Protein AF-A0A5R2MZV5-F1 (afdb_monomer_lite)

pLDDT: mean 86.64, std 15.1, range [39.78, 97.81]

Structure (mmCIF, N/CA/C/O backbone):
data_AF-A0A5R2MZV5-F1
#
_entry.id   AF-A0A5R2MZV5-F1
#
loop_
_atom_site.group_PDB
_atom_site.id
_atom_site.type_symbol
_atom_site.label_atom_id
_atom_site.label_alt_id
_atom_site.label_comp_id
_atom_site.label_asym_id
_atom_site.label_entity_id
_atom_site.label_seq_id
_atom_site.pdbx_PDB_ins_code
_atom_site.Cartn_x
_atom_site.Cartn_y
_atom_site.Cartn_z
_atom_site.occupancy
_atom_site.B_iso_or_equiv
_atom_site.auth_seq_id
_atom_site.auth_comp_id
_atom_site.auth_asym_id
_atom_site.auth_atom_id
_atom_site.pdbx_PDB_model_num
ATOM 1 N N . ASP A 1 1 ? -4.455 -0.167 -6.681 1.00 88.88 1 ASP A N 1
ATOM 2 C CA . ASP A 1 1 ? -4.738 -1.397 -5.932 1.00 88.88 1 ASP A CA 1
ATOM 3 C C . ASP A 1 1 ? -6.140 -1.882 -6.285 1.00 88.88 1 ASP A C 1
ATOM 5 O O . ASP A 1 1 ? -7.108 -1.433 -5.693 1.00 88.88 1 ASP A O 1
ATOM 9 N N . LYS A 1 2 ? -6.279 -2.654 -7.369 1.00 91.62 2 LYS A N 1
ATOM 10 C CA . LYS A 1 2 ? -7.608 -2.981 -7.925 1.00 91.62 2 LYS A CA 1
ATOM 11 C C . LYS A 1 2 ? -8.333 -4.079 -7.138 1.00 91.62 2 LYS A C 1
ATOM 13 O O . LYS A 1 2 ? -9.550 -4.144 -7.197 1.00 91.62 2 LYS A O 1
ATOM 18 N N . ARG A 1 3 ? -7.583 -4.915 -6.417 1.00 92.88 3 ARG A N 1
ATOM 19 C CA . ARG A 1 3 ? -8.074 -6.055 -5.628 1.00 92.88 3 ARG A CA 1
ATOM 20 C C . ARG A 1 3 ? -7.881 -5.817 -4.140 1.00 92.88 3 ARG A C 1
ATOM 22 O O . ARG A 1 3 ? -7.527 -6.726 -3.396 1.00 92.88 3 ARG A O 1
ATOM 29 N N . PHE A 1 4 ? -8.058 -4.566 -3.721 1.00 96.44 4 PHE A N 1
ATOM 30 C CA . PHE A 1 4 ? -7.806 -4.163 -2.344 1.00 96.44 4 PHE A CA 1
ATOM 31 C C . PHE A 1 4 ? -8.547 -5.051 -1.342 1.00 96.44 4 PHE A C 1
ATOM 33 O O . PHE A 1 4 ? -7.998 -5.387 -0.301 1.00 96.44 4 PHE A O 1
ATOM 40 N N . TRP A 1 5 ? -9.769 -5.467 -1.669 1.00 96.69 5 TRP A N 1
ATOM 41 C CA . TRP A 1 5 ? -10.602 -6.297 -0.804 1.00 96.69 5 TRP A CA 1
ATOM 42 C C . TRP A 1 5 ? -10.197 -7.777 -0.776 1.00 96.69 5 TRP A C 1
ATOM 44 O O . TRP A 1 5 ? -10.555 -8.460 0.175 1.00 96.69 5 TRP A O 1
ATOM 54 N N . ASP A 1 6 ? -9.415 -8.250 -1.752 1.00 95.75 6 ASP A N 1
ATOM 55 C CA . ASP A 1 6 ? -9.145 -9.682 -1.951 1.00 95.75 6 ASP A CA 1
ATOM 56 C C . ASP A 1 6 ? -7.756 -10.122 -1.462 1.00 95.75 6 ASP A C 1
ATOM 58 O O . ASP A 1 6 ? -7.519 -11.307 -1.246 1.00 95.75 6 ASP A O 1
ATOM 62 N N . HIS A 1 7 ? -6.801 -9.196 -1.328 1.00 96.12 7 HIS A N 1
ATOM 63 C CA . HIS A 1 7 ? -5.438 -9.519 -0.888 1.00 96.12 7 HIS A CA 1
ATOM 64 C C . HIS A 1 7 ? -5.251 -9.291 0.621 1.00 96.12 7 HIS A C 1
ATOM 66 O O . HIS A 1 7 ? -5.982 -8.522 1.223 1.00 96.12 7 HIS A O 1
ATOM 72 N N . GLU A 1 8 ? -4.192 -9.816 1.236 1.00 95.31 8 GLU A N 1
ATOM 73 C CA . GLU A 1 8 ? -3.882 -9.600 2.665 1.00 95.31 8 GLU A CA 1
ATOM 74 C C . GLU A 1 8 ? -2.613 -8.746 2.825 1.00 95.31 8 GLU A C 1
ATOM 76 O O . GLU A 1 8 ? -1.533 -9.214 3.176 1.00 95.31 8 GLU A O 1
ATOM 81 N N . GLY A 1 9 ? -2.702 -7.464 2.474 1.00 94.75 9 GLY A N 1
ATOM 82 C CA . GLY A 1 9 ? -1.579 -6.523 2.538 1.00 94.75 9 GLY A CA 1
ATOM 83 C C . GLY A 1 9 ? -0.688 -6.458 1.307 1.00 94.75 9 GLY A C 1
ATOM 84 O O . GLY A 1 9 ? -0.274 -5.361 0.939 1.00 94.75 9 GLY A O 1
ATOM 85 N N . VAL A 1 10 ? -0.425 -7.574 0.630 1.00 95.81 10 VAL A N 1
ATOM 86 C CA . VAL A 1 10 ? 0.353 -7.604 -0.619 1.00 95.81 10 VAL A CA 1
ATOM 87 C C . VAL A 1 10 ? -0.441 -8.311 -1.705 1.00 95.81 10 VAL A C 1
ATOM 89 O O . VAL A 1 10 ? -0.855 -9.452 -1.538 1.00 95.81 10 VAL A O 1
ATOM 92 N N . ASP A 1 11 ? -0.586 -7.659 -2.855 1.00 96.44 11 ASP A N 1
ATOM 93 C CA . ASP A 1 11 ? -1.158 -8.278 -4.043 1.00 96.44 11 ASP A CA 1
ATOM 94 C C . ASP A 1 11 ? -0.045 -8.966 -4.857 1.00 96.44 11 ASP A C 1
ATOM 96 O O . ASP A 1 11 ? 0.649 -8.339 -5.664 1.00 96.44 11 ASP A O 1
ATOM 100 N N . VAL A 1 12 ? 0.123 -10.275 -4.634 1.00 92.75 12 VAL A N 1
ATOM 101 C CA . VAL A 1 12 ? 1.142 -11.114 -5.296 1.00 92.75 12 VAL A CA 1
ATOM 102 C C . VAL A 1 12 ? 0.985 -11.099 -6.814 1.00 92.75 12 VAL A C 1
ATOM 104 O O . VAL A 1 12 ? 1.968 -11.001 -7.543 1.00 92.75 12 VAL A O 1
ATOM 107 N N . LEU A 1 13 ? -0.252 -11.135 -7.306 1.00 93.25 13 LEU A N 1
ATOM 108 C CA . LEU A 1 13 ? -0.538 -11.139 -8.737 1.00 93.25 13 LEU A CA 1
ATOM 109 C C . LEU A 1 13 ? -0.213 -9.773 -9.368 1.00 93.25 13 LEU A C 1
ATOM 111 O O . LEU A 1 13 ? 0.269 -9.707 -10.498 1.00 93.25 13 LEU A O 1
ATOM 115 N N . ALA A 1 14 ? -0.446 -8.666 -8.655 1.00 92.69 14 ALA A N 1
ATOM 116 C CA . ALA A 1 14 ? -0.032 -7.344 -9.118 1.00 92.69 14 ALA A CA 1
ATOM 117 C C . ALA A 1 14 ? 1.491 -7.179 -9.093 1.00 92.69 14 ALA A C 1
ATOM 119 O 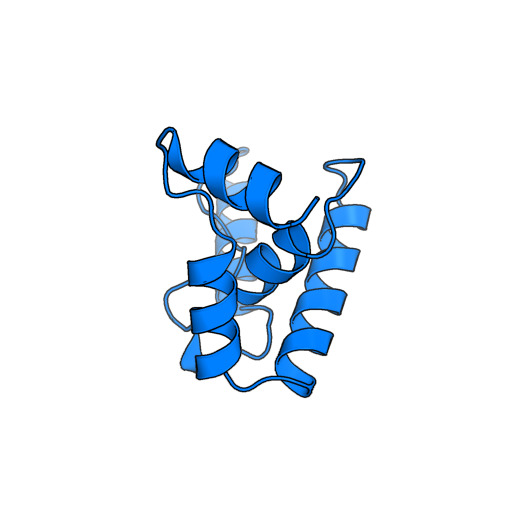O . ALA A 1 14 ? 2.041 -6.576 -10.015 1.00 92.69 14 ALA A O 1
ATOM 120 N N . LEU A 1 15 ? 2.160 -7.731 -8.078 1.00 91.56 15 LEU A N 1
ATOM 121 C CA . LEU A 1 15 ? 3.615 -7.717 -7.969 1.00 91.56 15 LEU A CA 1
ATOM 122 C C . LEU A 1 15 ? 4.269 -8.540 -9.085 1.00 91.56 15 LEU A C 1
ATOM 124 O O . LEU A 1 15 ? 5.170 -8.036 -9.747 1.00 91.56 15 LEU A O 1
ATOM 128 N N . ALA A 1 16 ? 3.776 -9.754 -9.345 1.00 92.62 16 ALA A N 1
ATOM 129 C CA . ALA A 1 16 ? 4.261 -10.620 -10.418 1.00 92.62 16 ALA A CA 1
ATOM 130 C C . ALA A 1 16 ? 4.089 -9.966 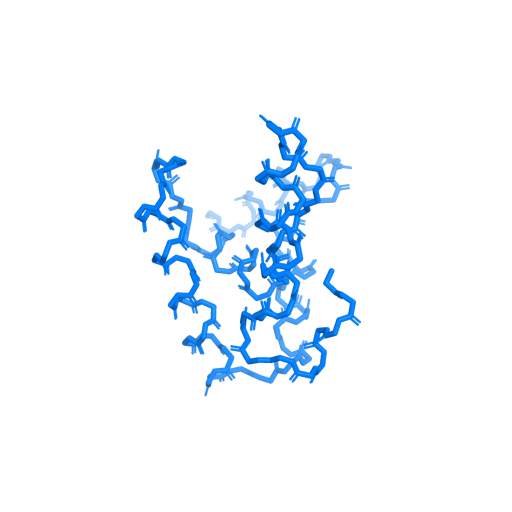-11.795 1.00 92.62 16 ALA A C 1
ATOM 132 O O . ALA A 1 16 ? 5.025 -9.933 -12.590 1.00 92.62 16 ALA A O 1
ATOM 133 N N . ARG A 1 17 ? 2.924 -9.358 -12.054 1.00 94.25 17 ARG A N 1
ATOM 134 C CA . ARG A 1 17 ? 2.678 -8.598 -13.287 1.00 94.25 17 ARG A CA 1
ATOM 135 C C . ARG A 1 17 ? 3.635 -7.411 -13.429 1.00 94.25 17 ARG A C 1
ATOM 137 O O . ARG A 1 17 ? 4.181 -7.206 -14.508 1.00 94.25 17 ARG A O 1
ATOM 144 N N . ALA A 1 18 ? 3.843 -6.637 -12.363 1.00 92.19 18 ALA A N 1
ATOM 145 C CA . ALA A 1 18 ? 4.763 -5.501 -12.384 1.00 92.19 18 ALA A CA 1
ATOM 146 C C . ALA A 1 18 ? 6.219 -5.945 -12.613 1.00 92.19 18 ALA A C 1
ATOM 148 O O . ALA A 1 18 ? 6.933 -5.319 -13.394 1.00 92.19 18 ALA A O 1
ATOM 149 N N . ALA A 1 19 ? 6.638 -7.047 -11.985 1.00 90.94 19 ALA A N 1
ATOM 150 C CA . ALA A 1 19 ? 7.962 -7.633 -12.167 1.00 90.94 19 ALA A CA 1
ATOM 151 C C . ALA A 1 19 ? 8.168 -8.160 -13.596 1.00 90.94 19 ALA A C 1
ATOM 153 O O . ALA A 1 19 ? 9.195 -7.871 -14.203 1.00 90.94 19 ALA A O 1
ATOM 154 N N . GLY A 1 20 ? 7.179 -8.863 -14.159 1.00 94.44 20 GLY A N 1
ATOM 155 C CA . GLY A 1 20 ? 7.222 -9.334 -15.545 1.00 94.44 20 GLY A CA 1
ATOM 156 C C . GLY A 1 20 ? 7.331 -8.179 -16.540 1.00 94.44 20 GLY A C 1
ATOM 157 O O . GLY A 1 20 ? 8.187 -8.203 -17.418 1.00 94.44 20 GLY A O 1
ATOM 158 N N . GLN A 1 21 ? 6.539 -7.118 -16.349 1.00 93.69 21 GLN A N 1
ATOM 159 C CA . GLN A 1 21 ? 6.628 -5.919 -17.184 1.00 93.69 21 GLN A CA 1
ATOM 160 C C . GLN A 1 21 ? 8.010 -5.269 -17.100 1.00 93.69 21 GLN A C 1
ATOM 162 O O . GLN A 1 21 ? 8.599 -5.002 -18.141 1.00 93.69 21 GLN A O 1
ATOM 167 N N . PHE A 1 22 ? 8.552 -5.088 -15.891 1.00 91.50 22 PHE A N 1
ATOM 168 C CA . PHE A 1 22 ? 9.901 -4.553 -15.694 1.00 91.50 22 PHE A CA 1
ATOM 169 C C . PHE A 1 22 ? 10.973 -5.392 -16.399 1.00 91.50 22 PHE A C 1
ATOM 171 O O . PHE A 1 22 ? 11.829 -4.837 -17.082 1.00 91.50 22 PHE A O 1
ATOM 178 N N . ALA A 1 23 ? 10.905 -6.721 -16.279 1.00 93.44 23 ALA A N 1
ATOM 179 C CA . ALA A 1 23 ? 11.850 -7.624 -16.929 1.00 93.44 23 ALA A CA 1
ATOM 180 C C . ALA A 1 23 ? 11.802 -7.512 -18.462 1.00 93.44 23 ALA A C 1
ATOM 182 O O . ALA A 1 23 ? 12.839 -7.580 -19.112 1.00 93.44 23 ALA A O 1
ATOM 183 N N . THR A 1 24 ? 10.613 -7.305 -19.038 1.00 95.38 24 THR A N 1
ATOM 184 C CA . THR A 1 24 ? 10.445 -7.166 -20.495 1.00 95.38 24 THR A CA 1
ATOM 185 C C . THR A 1 24 ? 10.775 -5.777 -21.040 1.00 95.38 24 THR A C 1
ATOM 187 O O . THR A 1 24 ? 11.241 -5.667 -22.168 1.00 95.38 24 THR A O 1
ATOM 190 N N . SER A 1 25 ? 10.525 -4.708 -20.278 1.00 93.56 25 SER A N 1
ATOM 191 C CA . SER A 1 25 ? 10.664 -3.326 -20.757 1.00 93.56 25 SER A CA 1
ATOM 192 C C . SER A 1 25 ? 11.958 -2.640 -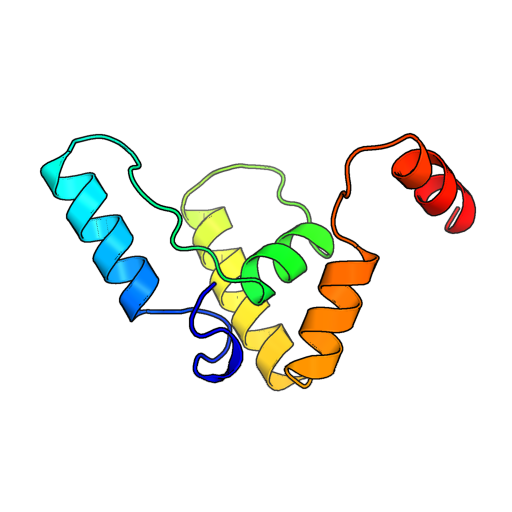20.305 1.00 93.56 25 SER A C 1
ATOM 194 O O . SER A 1 25 ? 12.271 -1.550 -20.786 1.00 93.56 25 SER A O 1
ATOM 196 N N . GLY A 1 26 ? 12.677 -3.218 -19.338 1.00 91.38 26 GLY A N 1
ATOM 197 C CA . GLY A 1 26 ? 13.876 -2.632 -18.731 1.00 91.38 26 GLY A CA 1
ATOM 198 C C . GLY A 1 26 ? 13.609 -1.427 -17.818 1.00 91.38 26 GLY A C 1
ATOM 199 O O . GLY A 1 26 ? 14.551 -0.824 -17.311 1.00 91.38 26 GLY A O 1
ATOM 200 N N . HIS A 1 27 ? 12.346 -1.054 -17.592 1.00 87.69 27 HIS A N 1
ATOM 201 C CA . HIS A 1 27 ? 11.966 0.073 -16.739 1.00 87.69 27 HIS A CA 1
ATOM 202 C C . HIS A 1 27 ? 10.627 -0.177 -16.036 1.00 87.69 27 HIS A C 1
ATOM 204 O O . HIS A 1 27 ? 9.845 -1.048 -16.408 1.00 87.69 27 HIS A O 1
ATOM 210 N N . ILE A 1 28 ? 10.342 0.570 -14.969 1.00 86.88 28 ILE A N 1
ATOM 211 C CA . ILE A 1 28 ? 9.113 0.371 -14.189 1.00 86.88 28 ILE A CA 1
ATOM 212 C C . ILE A 1 28 ? 7.908 0.860 -15.005 1.00 86.88 28 ILE A C 1
ATOM 214 O O . ILE A 1 28 ? 7.715 2.061 -15.161 1.00 86.88 28 ILE A O 1
ATOM 218 N N . VAL A 1 29 ? 7.083 -0.074 -15.487 1.00 89.00 29 VAL A N 1
ATOM 219 C CA . VAL A 1 29 ? 5.859 0.224 -16.262 1.00 89.00 29 VAL A CA 1
ATOM 220 C C . VAL A 1 29 ? 4.632 0.349 -15.363 1.00 89.00 29 VAL A C 1
ATOM 222 O O . VAL A 1 29 ? 3.737 1.150 -15.618 1.00 89.00 29 VAL A O 1
ATOM 225 N N . SER A 1 30 ? 4.557 -0.457 -14.299 1.00 85.88 30 SER A N 1
ATOM 226 C CA . SER A 1 30 ? 3.423 -0.431 -13.378 1.00 85.88 30 SER A CA 1
ATOM 227 C C . SER A 1 30 ? 3.835 -0.553 -11.918 1.00 85.88 30 SER A C 1
ATOM 229 O O . SER A 1 30 ? 4.854 -1.145 -11.563 1.00 85.88 30 SER A O 1
ATOM 231 N N . GLY A 1 31 ? 3.014 0.034 -11.047 1.00 85.06 31 GLY A N 1
ATOM 232 C CA . GLY A 1 31 ? 3.171 -0.081 -9.605 1.00 85.06 31 GLY A CA 1
ATOM 233 C C . GLY A 1 31 ? 2.600 -1.397 -9.073 1.00 85.06 31 GLY A C 1
ATOM 234 O O . GLY A 1 31 ? 1.452 -1.740 -9.348 1.00 85.06 31 GLY A O 1
ATOM 235 N N . GLY A 1 32 ? 3.383 -2.094 -8.246 1.00 88.75 32 GLY A N 1
ATOM 236 C CA . GLY A 1 32 ? 2.951 -3.288 -7.503 1.00 88.75 32 GLY A CA 1
ATOM 237 C C . GLY A 1 32 ? 2.580 -3.030 -6.035 1.00 88.75 32 GLY A C 1
ATOM 238 O O . GLY A 1 32 ? 2.436 -3.975 -5.273 1.00 88.75 32 GLY A O 1
ATOM 239 N N . SER A 1 33 ? 2.495 -1.769 -5.592 1.00 92.50 33 SER A N 1
ATOM 240 C CA . SER A 1 33 ? 2.233 -1.448 -4.174 1.00 92.50 33 SER A CA 1
ATOM 241 C C . SER A 1 33 ? 0.738 -1.321 -3.884 1.00 92.50 33 SER A C 1
ATOM 243 O O . SER A 1 33 ? 0.045 -0.573 -4.573 1.00 92.50 33 SER A O 1
ATOM 245 N N . THR A 1 34 ? 0.275 -1.993 -2.834 1.00 96.69 34 THR A N 1
ATOM 246 C CA . THR A 1 34 ? -1.105 -1.927 -2.320 1.00 96.69 34 THR A CA 1
ATOM 247 C C . THR A 1 34 ? -1.334 -0.684 -1.458 1.00 96.69 34 THR A C 1
ATOM 249 O O . THR A 1 34 ? -0.376 -0.006 -1.064 1.00 96.69 34 THR A O 1
ATOM 252 N N . LEU A 1 35 ? -2.591 -0.385 -1.130 1.00 95.94 35 LEU A N 1
ATOM 253 C CA . LEU A 1 35 ? -2.942 0.667 -0.171 1.00 95.94 35 LEU A CA 1
ATOM 254 C C . LEU A 1 35 ? -2.380 0.363 1.219 1.00 95.94 35 LEU A C 1
ATOM 256 O O . LEU A 1 35 ? -1.803 1.246 1.843 1.00 95.94 35 LEU A O 1
ATOM 260 N N . SER A 1 36 ? -2.420 -0.893 1.661 1.00 97.06 36 SER A N 1
ATOM 261 C CA . SER A 1 36 ? -1.872 -1.328 2.954 1.00 97.06 36 SER A CA 1
ATOM 262 C C . SER A 1 36 ? -0.355 -1.124 3.032 1.00 97.06 36 SER A C 1
ATOM 264 O O . SER A 1 36 ? 0.171 -0.659 4.042 1.00 97.06 36 SER A O 1
ATOM 266 N N . MET A 1 37 ? 0.367 -1.380 1.934 1.00 96.31 37 MET A N 1
ATOM 267 C CA . MET A 1 37 ? 1.787 -1.035 1.827 1.00 96.31 37 MET A CA 1
ATOM 268 C C . MET A 1 37 ? 2.000 0.474 1.901 1.00 96.31 37 MET A C 1
ATOM 270 O O . MET A 1 37 ? 2.931 0.935 2.564 1.00 96.31 37 MET A O 1
ATOM 274 N N . GLN A 1 38 ? 1.186 1.262 1.205 1.00 94.62 38 GLN A N 1
ATOM 275 C CA . GLN A 1 38 ? 1.314 2.713 1.255 1.00 94.62 38 GLN A CA 1
ATOM 276 C C . GLN A 1 38 ? 1.014 3.260 2.654 1.00 94.62 38 GLN A C 1
ATOM 278 O O . GLN A 1 38 ? 1.805 4.063 3.138 1.00 94.62 38 GLN A O 1
ATOM 283 N N . LEU A 1 39 ? -0.016 2.754 3.334 1.00 95.31 39 LEU A N 1
ATOM 284 C CA . LEU A 1 39 ? -0.322 3.070 4.727 1.00 95.31 39 LEU A CA 1
ATOM 285 C C . LEU A 1 39 ? 0.859 2.735 5.645 1.00 95.31 39 LEU A C 1
ATOM 287 O O . LEU A 1 39 ? 1.288 3.586 6.415 1.00 95.31 39 LEU A O 1
ATOM 291 N N . ALA A 1 40 ? 1.461 1.550 5.498 1.00 95.25 40 ALA A N 1
ATOM 292 C CA . ALA A 1 40 ? 2.658 1.181 6.253 1.00 95.25 40 ALA A CA 1
ATOM 293 C C . ALA A 1 40 ? 3.812 2.182 6.064 1.00 95.25 40 ALA A C 1
ATOM 295 O O . ALA A 1 40 ? 4.545 2.449 7.005 1.00 95.25 40 ALA A O 1
ATOM 296 N N . ARG A 1 41 ? 3.969 2.761 4.865 1.00 93.00 41 ARG A N 1
ATOM 297 C CA . ARG A 1 41 ? 4.984 3.796 4.595 1.00 93.00 41 ARG A CA 1
ATOM 298 C C . ARG A 1 41 ? 4.628 5.156 5.192 1.00 93.00 41 ARG A C 1
ATOM 300 O O . ARG A 1 41 ? 5.542 5.908 5.496 1.00 93.00 41 ARG A O 1
ATOM 307 N N . LEU A 1 42 ? 3.342 5.489 5.271 1.00 91.62 42 LEU A N 1
ATOM 308 C CA . LEU A 1 42 ? 2.879 6.744 5.865 1.00 91.62 42 LEU A CA 1
ATOM 309 C C . LEU A 1 42 ? 3.034 6.713 7.391 1.00 91.62 42 LEU A C 1
ATOM 311 O O . LEU A 1 42 ? 3.465 7.697 7.972 1.00 91.62 42 LEU A O 1
ATOM 315 N N . ILE A 1 43 ? 2.733 5.572 8.019 1.00 90.19 43 ILE A N 1
ATOM 316 C CA . ILE A 1 43 ? 2.892 5.370 9.468 1.00 90.19 43 ILE A CA 1
ATOM 317 C C . ILE A 1 43 ? 4.369 5.216 9.846 1.00 90.19 43 ILE A C 1
ATOM 319 O O . ILE A 1 43 ? 4.800 5.718 10.877 1.00 90.19 43 ILE A O 1
ATOM 323 N N . GLU A 1 44 ? 5.140 4.504 9.024 1.00 88.50 44 GLU A N 1
ATOM 324 C CA . GLU A 1 44 ? 6.552 4.219 9.274 1.00 88.50 44 GLU A CA 1
ATOM 325 C C . GLU A 1 44 ? 7.378 4.636 8.045 1.00 88.50 44 GLU A C 1
ATOM 327 O O . GLU A 1 44 ? 7.645 3.822 7.141 1.00 88.50 44 GLU A O 1
ATOM 332 N N . PRO A 1 45 ? 7.731 5.935 7.957 1.00 83.31 45 PRO A N 1
ATOM 333 C CA . PRO A 1 45 ? 8.564 6.458 6.888 1.00 83.31 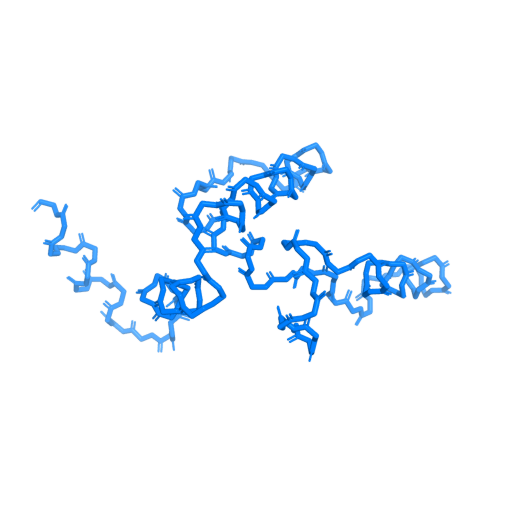45 PRO A CA 1
ATOM 334 C C . PRO A 1 45 ? 9.900 5.728 6.850 1.00 83.31 45 PRO A C 1
ATOM 336 O O . PRO A 1 45 ? 10.483 5.372 7.869 1.00 83.31 45 PRO A O 1
ATOM 339 N N . ARG A 1 46 ? 10.403 5.500 5.642 1.00 78.88 46 ARG A N 1
ATOM 340 C CA . ARG A 1 46 ? 11.698 4.848 5.454 1.00 78.88 46 ARG A CA 1
ATOM 341 C C . ARG A 1 46 ? 12.764 5.876 5.173 1.00 78.88 46 ARG A C 1
ATOM 343 O O . ARG A 1 46 ? 12.561 6.741 4.328 1.00 78.88 46 ARG A O 1
ATOM 350 N N . GLU A 1 47 ? 13.934 5.640 5.740 1.00 75.19 47 GLU A N 1
ATOM 351 C CA . GLU A 1 47 ? 15.136 6.428 5.470 1.00 75.19 47 GLU A CA 1
ATOM 352 C C . GLU A 1 47 ? 15.704 6.183 4.061 1.00 75.19 47 GLU A C 1
ATOM 354 O O . GLU A 1 47 ? 16.288 7.079 3.463 1.00 75.19 47 GLU A O 1
ATOM 359 N N . SER A 1 48 ? 15.508 4.986 3.484 1.00 83.00 48 SER A N 1
ATOM 360 C CA . SER A 1 48 ? 16.056 4.632 2.165 1.00 83.00 48 SER A CA 1
ATOM 361 C C . SER A 1 48 ? 15.053 3.940 1.238 1.00 83.00 48 SER A C 1
ATOM 363 O O . SER A 1 48 ? 14.204 3.146 1.659 1.00 83.00 48 SER A O 1
ATOM 365 N N . ARG A 1 49 ? 15.191 4.191 -0.072 1.00 83.94 49 ARG A N 1
ATOM 366 C CA . ARG A 1 49 ? 14.405 3.561 -1.153 1.00 83.94 49 ARG A CA 1
ATOM 367 C C . ARG A 1 49 ? 15.018 2.239 -1.649 1.00 83.94 49 ARG A C 1
ATOM 369 O O . ARG A 1 49 ? 14.941 1.926 -2.832 1.00 83.94 49 ARG A O 1
ATOM 376 N N . SER A 1 50 ? 15.621 1.461 -0.751 1.00 88.25 50 SER A N 1
ATOM 377 C CA . SER A 1 50 ? 16.242 0.171 -1.079 1.00 88.25 50 SER A CA 1
ATOM 378 C C . SER A 1 50 ? 15.221 -0.972 -1.205 1.00 88.25 50 SER A C 1
ATOM 380 O O . SER A 1 50 ? 14.093 -0.894 -0.698 1.00 88.25 50 SER A O 1
ATOM 382 N N . LEU A 1 51 ? 15.635 -2.078 -1.836 1.00 86.38 51 LEU A N 1
ATOM 383 C CA . LEU A 1 51 ? 14.827 -3.300 -1.924 1.00 86.38 51 LEU A CA 1
ATOM 384 C C . LEU A 1 51 ? 14.535 -3.892 -0.534 1.00 86.38 51 LEU A C 1
ATOM 386 O O . LEU A 1 51 ? 13.407 -4.298 -0.262 1.00 86.38 51 LEU A O 1
ATOM 390 N N . GLY A 1 52 ? 15.506 -3.854 0.385 1.00 90.12 52 GLY A N 1
ATOM 391 C CA . GLY A 1 52 ? 15.310 -4.291 1.772 1.00 90.12 52 GLY A CA 1
ATOM 392 C C . GLY A 1 52 ? 14.235 -3.471 2.488 1.00 90.12 52 GLY A C 1
ATOM 393 O O . GLY A 1 52 ? 13.329 -4.023 3.113 1.00 90.12 52 GLY A O 1
ATOM 394 N N . SER A 1 53 ? 14.249 -2.149 2.306 1.00 90.19 53 SER A N 1
ATOM 395 C CA . SER A 1 53 ? 13.181 -1.285 2.804 1.00 90.19 53 SER A CA 1
ATOM 396 C C . SER A 1 53 ? 11.831 -1.637 2.167 1.00 90.19 53 SER A C 1
ATOM 398 O O . SER A 1 53 ? 10.794 -1.547 2.825 1.00 90.19 53 SER A O 1
ATOM 400 N N . LYS A 1 54 ? 11.794 -2.063 0.897 1.00 90.44 54 LYS A N 1
ATOM 401 C CA . LYS A 1 54 ? 10.573 -2.559 0.235 1.00 90.44 54 LYS A CA 1
ATOM 402 C C . LYS A 1 54 ? 10.004 -3.811 0.894 1.00 90.44 54 LYS A C 1
ATOM 404 O O . LYS A 1 54 ? 8.809 -3.826 1.183 1.00 90.44 54 LYS A O 1
ATOM 409 N N . ILE A 1 55 ? 10.851 -4.783 1.210 1.00 92.12 55 ILE A N 1
ATOM 410 C CA . ILE A 1 55 ? 10.451 -6.014 1.901 1.00 92.12 55 ILE A CA 1
ATOM 411 C C . ILE A 1 55 ? 9.908 -5.700 3.300 1.00 92.12 55 ILE A C 1
ATOM 413 O O . ILE A 1 55 ? 8.822 -6.158 3.648 1.00 92.12 55 ILE A O 1
ATOM 417 N N . LYS A 1 56 ? 10.587 -4.838 4.073 1.00 93.12 56 LYS A N 1
ATOM 418 C CA . LYS A 1 56 ? 10.103 -4.407 5.399 1.00 93.12 56 LYS A CA 1
ATOM 419 C C . LYS A 1 56 ? 8.683 -3.828 5.341 1.00 93.12 56 LYS A C 1
ATOM 421 O O . LYS A 1 56 ? 7.843 -4.161 6.171 1.00 93.12 56 LYS A O 1
ATOM 426 N N . GLN A 1 57 ? 8.373 -3.032 4.316 1.00 94.81 57 GLN A N 1
ATOM 427 C CA . GLN A 1 57 ? 7.014 -2.514 4.109 1.00 94.81 57 GLN A CA 1
ATOM 428 C C . GLN A 1 57 ? 5.993 -3.585 3.785 1.00 94.81 57 GLN A C 1
ATOM 430 O O . GLN A 1 57 ? 4.860 -3.475 4.237 1.00 94.81 57 GLN A O 1
ATOM 435 N N . MET A 1 58 ? 6.359 -4.578 2.980 1.00 95.06 58 MET A N 1
ATOM 436 C CA . MET A 1 58 ? 5.460 -5.688 2.671 1.00 95.06 58 MET A CA 1
ATOM 437 C C . MET A 1 58 ? 5.096 -6.438 3.955 1.00 95.06 58 MET A C 1
ATOM 439 O O . MET A 1 58 ? 3.919 -6.645 4.231 1.00 95.06 58 MET A O 1
ATOM 443 N N . LEU A 1 59 ? 6.093 -6.738 4.794 1.00 95.81 59 LEU A N 1
ATOM 444 C CA . LEU A 1 59 ? 5.877 -7.375 6.095 1.00 95.81 59 LEU A CA 1
ATOM 445 C C . LEU A 1 59 ? 4.999 -6.520 7.016 1.00 95.81 59 LEU A C 1
ATOM 447 O O . LEU A 1 59 ? 4.085 -7.037 7.656 1.00 95.81 59 LEU A O 1
ATOM 451 N N . ARG A 1 60 ? 5.232 -5.204 7.061 1.00 96.38 60 ARG A N 1
ATOM 452 C CA . ARG A 1 60 ? 4.423 -4.281 7.865 1.00 96.38 60 ARG A CA 1
ATOM 453 C C . ARG A 1 60 ? 2.984 -4.171 7.362 1.00 96.38 60 ARG A C 1
ATOM 455 O O . ARG A 1 60 ? 2.070 -4.147 8.177 1.00 96.38 60 ARG A O 1
ATOM 462 N N . ALA A 1 61 ? 2.771 -4.168 6.048 1.00 96.75 61 ALA A N 1
ATOM 463 C CA . ALA A 1 61 ? 1.438 -4.175 5.449 1.00 96.75 61 ALA A CA 1
ATOM 464 C C . ALA A 1 61 ? 0.642 -5.419 5.861 1.00 96.75 61 ALA A C 1
ATOM 466 O O . ALA A 1 61 ? -0.514 -5.300 6.251 1.00 96.75 61 ALA A O 1
ATOM 467 N N . ILE A 1 62 ? 1.282 -6.591 5.849 1.00 97.19 62 ILE A N 1
ATOM 468 C CA . ILE A 1 62 ? 0.674 -7.847 6.310 1.00 97.19 62 ILE A CA 1
ATOM 469 C C . ILE A 1 62 ? 0.335 -7.766 7.806 1.00 97.19 62 ILE A C 1
ATOM 471 O O . ILE A 1 62 ? -0.747 -8.169 8.221 1.00 97.19 62 ILE A O 1
ATOM 475 N N . GLN A 1 63 ? 1.227 -7.215 8.638 1.00 97.19 63 GLN A N 1
ATOM 476 C CA . GLN A 1 63 ? 0.941 -7.026 10.067 1.00 97.19 63 GLN A CA 1
ATOM 477 C C . GLN A 1 63 ? -0.254 -6.098 10.314 1.00 97.19 63 GLN A C 1
ATOM 479 O O . GLN A 1 63 ? -1.031 -6.352 11.232 1.00 97.19 63 GLN A O 1
ATOM 484 N N . ILE A 1 64 ? -0.392 -5.032 9.521 1.00 97.12 64 ILE A N 1
ATOM 485 C CA . ILE A 1 64 ? -1.526 -4.104 9.595 1.00 97.12 64 ILE A CA 1
ATOM 486 C C . ILE A 1 64 ? -2.831 -4.834 9.259 1.00 97.12 64 ILE A C 1
ATOM 488 O O . ILE A 1 64 ? -3.790 -4.728 10.013 1.00 97.12 64 ILE A O 1
ATOM 492 N N . GLU A 1 65 ? -2.847 -5.624 8.189 1.00 97.44 65 GLU A N 1
ATOM 493 C CA . GLU A 1 65 ? -4.029 -6.379 7.733 1.00 97.44 65 GLU A CA 1
ATOM 494 C C . GLU A 1 65 ? -4.478 -7.458 8.709 1.00 97.44 65 GLU A C 1
ATOM 496 O O . GLU A 1 65 ? -5.659 -7.763 8.803 1.00 97.44 65 GLU A O 1
ATOM 501 N N . ARG A 1 66 ? -3.552 -7.994 9.506 1.00 97.06 66 ARG A N 1
ATOM 502 C CA . ARG A 1 66 ? -3.892 -8.916 10.597 1.00 97.06 66 ARG A CA 1
ATOM 503 C C . ARG A 1 66 ? -4.528 -8.229 11.805 1.00 97.06 66 ARG A C 1
ATOM 505 O O . ARG A 1 66 ? -5.073 -8.914 12.662 1.00 97.06 66 ARG A O 1
ATOM 512 N N . ARG A 1 67 ? -4.387 -6.907 11.933 1.00 97.31 67 ARG A N 1
ATOM 513 C CA . ARG A 1 67 ? -4.833 -6.139 13.109 1.00 97.31 67 ARG A CA 1
ATOM 514 C C . ARG A 1 67 ? -6.025 -5.237 12.826 1.00 97.31 67 ARG A C 1
ATOM 516 O O . ARG A 1 67 ? -6.727 -4.878 13.763 1.00 97.31 67 ARG A O 1
ATOM 523 N N . LEU A 1 68 ? -6.210 -4.831 11.576 1.00 96.75 68 LEU A N 1
ATOM 524 C CA . LEU A 1 68 ? -7.209 -3.860 11.152 1.00 96.75 68 LEU A CA 1
ATOM 525 C C . LEU A 1 68 ? -8.068 -4.446 10.040 1.00 96.75 68 LEU A C 1
ATOM 527 O O . LEU A 1 68 ? -7.567 -5.170 9.182 1.00 96.75 68 LEU A O 1
ATOM 531 N N . SER A 1 69 ? -9.348 -4.079 10.013 1.00 97.81 69 SER A N 1
ATOM 532 C CA . SER A 1 69 ? -10.205 -4.439 8.890 1.00 97.81 69 SER A CA 1
ATOM 533 C C . SER A 1 69 ? -9.827 -3.640 7.640 1.00 97.81 69 SER A C 1
ATOM 535 O O . SER A 1 69 ? -9.258 -2.548 7.711 1.00 97.81 69 SER A O 1
ATOM 537 N N . LYS A 1 70 ? -10.219 -4.139 6.465 1.00 97.56 70 LYS A N 1
ATOM 538 C CA . LYS A 1 70 ? -10.049 -3.419 5.193 1.00 97.56 70 LYS A CA 1
ATOM 539 C C . LYS A 1 70 ? -10.633 -2.007 5.213 1.00 97.56 70 LYS A C 1
ATOM 541 O O . LYS A 1 70 ? -10.062 -1.100 4.611 1.00 97.56 70 LYS A O 1
ATOM 546 N N . ARG A 1 71 ? -11.752 -1.817 5.917 1.00 97.56 71 ARG A N 1
ATOM 547 C CA . ARG A 1 71 ? -12.387 -0.505 6.076 1.00 97.56 71 ARG A CA 1
ATOM 548 C C . ARG A 1 71 ? -11.514 0.428 6.910 1.00 97.56 71 ARG A C 1
ATOM 550 O O . ARG A 1 71 ? -11.222 1.521 6.441 1.00 97.56 71 ARG A O 1
ATOM 557 N N . ASP A 1 72 ? -11.007 -0.039 8.051 1.00 97.31 72 ASP A N 1
ATOM 558 C CA . ASP A 1 72 ? -10.119 0.754 8.917 1.00 97.31 72 ASP A CA 1
ATOM 559 C C . ASP A 1 72 ? -8.820 1.134 8.198 1.00 97.31 72 ASP A C 1
ATOM 561 O O . ASP A 1 72 ? -8.296 2.235 8.357 1.00 97.31 72 ASP A O 1
ATOM 565 N N . ILE A 1 73 ? -8.276 0.215 7.397 1.00 97.31 73 ILE A N 1
ATOM 566 C CA . ILE A 1 73 ? -7.075 0.459 6.594 1.00 97.31 73 ILE A CA 1
ATOM 567 C C . ILE A 1 73 ? -7.338 1.561 5.577 1.00 97.31 73 ILE A C 1
ATOM 569 O O . ILE A 1 73 ? -6.529 2.480 5.452 1.00 97.31 73 ILE A O 1
ATOM 573 N N . LEU A 1 74 ? -8.456 1.475 4.857 1.00 96.31 74 LEU A N 1
ATOM 574 C CA . LEU A 1 74 ? -8.827 2.476 3.868 1.00 96.31 74 LEU A CA 1
ATOM 575 C C . LEU A 1 74 ? -9.060 3.836 4.529 1.00 96.31 74 LEU A C 1
ATOM 577 O O . LEU A 1 74 ? -8.524 4.830 4.059 1.00 96.31 74 LEU A O 1
ATOM 581 N N . GLU A 1 75 ? -9.784 3.881 5.644 1.00 95.12 75 GLU A N 1
ATOM 582 C CA . GLU A 1 75 ? -10.035 5.110 6.399 1.00 95.12 75 GLU A CA 1
ATOM 583 C C . GLU A 1 75 ? -8.734 5.761 6.888 1.00 95.12 75 GLU A C 1
ATOM 585 O O . GLU A 1 75 ? -8.498 6.952 6.666 1.00 95.12 75 GLU A O 1
ATOM 590 N N . ARG A 1 76 ? -7.835 4.980 7.498 1.00 94.69 76 ARG A N 1
ATOM 591 C CA . ARG A 1 76 ? -6.535 5.482 7.969 1.00 94.69 76 ARG A CA 1
ATOM 592 C C . ARG A 1 76 ? -5.649 5.927 6.820 1.00 94.69 76 ARG A C 1
ATOM 594 O O . ARG A 1 76 ? -4.994 6.961 6.927 1.00 94.69 76 ARG A O 1
ATOM 601 N N . TYR A 1 77 ? -5.638 5.181 5.717 1.00 94.19 77 TYR A N 1
ATOM 602 C CA . TYR A 1 77 ? -4.938 5.593 4.505 1.00 94.19 77 TYR A CA 1
ATOM 603 C C . TYR A 1 77 ? -5.476 6.930 4.015 1.00 94.19 77 TYR A C 1
ATOM 605 O O . TYR A 1 77 ? -4.698 7.854 3.818 1.00 94.19 77 TYR A O 1
ATOM 613 N N . LEU A 1 78 ? -6.796 7.066 3.905 1.00 92.00 78 LEU A N 1
ATOM 614 C CA . LEU A 1 78 ? -7.419 8.306 3.475 1.00 92.00 78 LEU A CA 1
ATOM 615 C C . LEU A 1 78 ? -7.221 9.450 4.482 1.00 92.00 78 LEU A C 1
ATOM 617 O O . LEU A 1 78 ? -7.332 10.614 4.122 1.00 92.00 78 LEU A O 1
ATOM 621 N N . THR A 1 79 ? -6.914 9.157 5.738 1.00 90.75 79 THR A N 1
ATOM 622 C CA . THR A 1 79 ? -6.598 10.182 6.738 1.00 90.75 79 THR A CA 1
ATOM 623 C C . THR A 1 79 ? -5.154 10.669 6.612 1.00 90.75 79 THR A C 1
ATOM 625 O O . THR A 1 79 ? -4.881 11.852 6.807 1.00 90.75 79 THR A O 1
ATOM 628 N N . LEU A 1 80 ? -4.226 9.773 6.286 1.00 87.88 80 LEU A N 1
ATOM 629 C CA . LEU A 1 80 ? -2.790 10.062 6.267 1.00 87.88 80 LEU A CA 1
ATOM 630 C C . LEU A 1 80 ? -2.245 10.389 4.875 1.00 87.88 80 LEU A C 1
ATOM 632 O O . LEU A 1 80 ? -1.130 10.889 4.766 1.00 87.88 80 LEU A O 1
ATOM 636 N N . ALA A 1 81 ? -2.966 10.043 3.810 1.00 87.56 81 ALA A N 1
ATOM 637 C CA . ALA A 1 81 ? -2.479 10.228 2.455 1.00 87.56 81 ALA A CA 1
ATOM 638 C C . ALA A 1 81 ? -2.387 11.725 2.094 1.00 87.56 81 ALA A C 1
ATOM 640 O O . ALA A 1 81 ? -3.336 12.470 2.349 1.00 87.56 81 ALA A O 1
ATOM 641 N N . PRO A 1 82 ? -1.290 12.162 1.447 1.00 80.00 82 PRO A N 1
ATOM 642 C CA . PRO A 1 82 ? -1.199 13.493 0.857 1.00 80.00 82 PRO A CA 1
ATOM 643 C C . PRO A 1 82 ? -2.259 13.657 -0.233 1.00 80.00 82 PRO A C 1
ATOM 645 O O . PRO A 1 82 ? -2.250 12.914 -1.216 1.00 80.00 82 PRO A O 1
ATOM 648 N N . TYR A 1 83 ? -3.122 14.665 -0.110 1.00 76.00 83 TYR A N 1
ATOM 649 C CA . TYR A 1 83 ? -4.092 15.022 -1.160 1.00 76.00 83 TYR A CA 1
ATOM 650 C C . TYR A 1 83 ? -3.660 16.191 -2.042 1.00 76.00 83 TYR A C 1
ATOM 652 O O . TYR A 1 83 ? -4.402 16.571 -2.940 1.00 76.00 83 TYR A O 1
ATOM 660 N N . GLY A 1 84 ? -2.462 16.739 -1.820 1.00 56.84 84 GLY A N 1
ATOM 661 C CA . GLY A 1 84 ? -1.960 17.883 -2.577 1.00 56.84 84 GLY A CA 1
ATOM 662 C C . GLY A 1 84 ? -2.742 19.163 -2.265 1.00 56.84 84 GLY A C 1
ATOM 663 O O . GLY A 1 84 ? -3.755 19.462 -2.885 1.00 56.84 84 GLY A O 1
ATOM 664 N N . GLY A 1 85 ? -2.251 19.931 -1.293 1.00 54.59 85 GLY A N 1
ATOM 665 C CA . GLY A 1 85 ? -2.774 21.242 -0.895 1.00 54.59 85 GLY A CA 1
ATOM 666 C C . GLY A 1 85 ? -2.264 21.634 0.497 1.00 54.59 85 GLY A C 1
ATOM 667 O O . GLY A 1 85 ? -1.841 20.760 1.252 1.00 54.59 85 GLY A O 1
ATOM 668 N N . ASN A 1 86 ? -2.340 22.922 0.865 1.00 54.56 86 ASN A N 1
ATOM 669 C CA . ASN A 1 86 ? -1.896 23.493 2.160 1.00 54.56 86 ASN A CA 1
ATOM 670 C C . ASN A 1 86 ? -2.430 22.775 3.429 1.00 54.56 86 ASN A C 1
ATOM 672 O O . ASN A 1 86 ? -2.007 23.084 4.541 1.00 54.56 86 ASN A O 1
ATOM 676 N N . LEU A 1 87 ? -3.346 21.814 3.283 1.00 51.28 87 LEU A N 1
ATOM 677 C CA . LEU A 1 87 ? -3.927 20.995 4.347 1.00 51.28 87 LEU A CA 1
ATOM 678 C C . LEU A 1 87 ? -2.929 20.041 5.026 1.00 51.28 87 LEU A C 1
ATOM 680 O O . LEU A 1 87 ? -3.119 19.735 6.203 1.00 51.28 87 LEU A O 1
ATOM 684 N N . GLU A 1 88 ? -1.855 19.608 4.350 1.00 52.34 88 GLU A N 1
ATOM 685 C CA . GLU A 1 88 ? -0.815 18.799 5.017 1.00 52.34 88 GLU A CA 1
ATOM 686 C C . GLU A 1 88 ? -0.088 19.586 6.118 1.00 52.34 88 GLU A C 1
ATOM 688 O O . GLU A 1 88 ? 0.207 19.027 7.173 1.00 52.34 88 GLU A O 1
ATOM 693 N N . GLY A 1 89 ? 0.112 20.897 5.932 1.00 47.19 89 GLY A N 1
ATOM 694 C CA . GLY A 1 89 ? 0.707 21.764 6.954 1.00 47.19 89 GLY A CA 1
ATOM 695 C C . GLY A 1 89 ? -0.194 21.950 8.178 1.00 47.19 89 GLY A C 1
ATOM 696 O O . GLY A 1 89 ? 0.291 21.956 9.307 1.00 47.19 89 GLY A O 1
ATOM 697 N N . VAL A 1 90 ? -1.514 22.035 7.976 1.00 48.28 90 VAL A N 1
ATOM 698 C CA . VAL A 1 90 ? -2.478 22.256 9.069 1.00 48.28 90 VAL A CA 1
ATOM 699 C C . VAL A 1 90 ? -2.634 21.004 9.938 1.00 48.28 90 VAL A C 1
ATOM 701 O O . VAL A 1 90 ? -2.636 21.113 11.162 1.00 48.28 90 VAL A O 1
ATOM 704 N N . ARG A 1 91 ? -2.691 19.799 9.347 1.00 53.62 91 ARG A N 1
ATOM 705 C CA . ARG A 1 91 ? -2.737 18.548 10.132 1.00 53.62 91 ARG A CA 1
ATOM 706 C C . ARG A 1 91 ? -1.417 18.252 10.846 1.00 53.62 91 ARG A C 1
ATOM 708 O O . ARG A 1 91 ? -1.460 17.802 11.985 1.00 53.62 91 ARG A O 1
ATOM 715 N N . ALA A 1 92 ? -0.273 18.546 10.221 1.00 51.75 92 ALA A N 1
ATOM 716 C CA . ALA A 1 92 ? 1.036 18.417 10.865 1.00 51.75 92 ALA A CA 1
ATOM 717 C C . ALA A 1 92 ? 1.184 19.352 12.081 1.00 51.75 92 ALA A C 1
ATOM 719 O O . ALA A 1 92 ? 1.762 18.950 13.083 1.00 51.75 92 ALA A O 1
ATOM 720 N N . ALA A 1 93 ? 0.602 20.556 12.026 1.00 45.94 93 ALA A N 1
ATOM 721 C CA . ALA A 1 93 ? 0.578 21.499 13.147 1.00 45.94 93 ALA A CA 1
ATOM 722 C C . ALA A 1 93 ? -0.433 21.136 14.252 1.00 45.94 93 ALA A C 1
ATOM 724 O O . ALA A 1 93 ? -0.285 21.582 15.381 1.00 45.94 93 ALA A O 1
ATOM 725 N N . SER A 1 94 ? -1.458 20.334 13.944 1.00 51.06 94 SER A N 1
ATOM 726 C CA . SER A 1 94 ? -2.503 19.939 14.907 1.00 51.06 94 SER A CA 1
ATOM 727 C C . SER A 1 94 ? -2.102 18.759 15.804 1.00 51.06 94 SER A C 1
ATOM 729 O O . SER A 1 94 ? -2.797 18.463 16.770 1.00 51.06 94 SER A O 1
ATOM 731 N N . LEU A 1 95 ? -1.038 18.038 15.439 1.00 50.09 95 LEU A N 1
ATOM 732 C CA . LEU A 1 95 ? -0.529 16.858 16.150 1.00 50.09 95 LEU A CA 1
ATOM 733 C C . LEU A 1 95 ? 0.793 17.136 16.897 1.00 50.09 95 LEU A C 1
ATOM 735 O O . LEU A 1 95 ? 1.418 16.185 17.366 1.00 50.09 95 LEU A O 1
ATOM 739 N N . ALA A 1 96 ? 1.214 18.405 16.976 1.00 39.78 96 ALA A N 1
ATOM 740 C CA . ALA A 1 96 ? 2.387 18.870 17.719 1.00 39.78 96 ALA A CA 1
ATOM 741 C C . ALA A 1 96 ? 1.998 19.428 19.095 1.00 39.78 96 ALA A C 1
ATOM 743 O O . ALA A 1 96 ? 0.924 20.065 19.187 1.00 39.78 96 ALA A O 1
#

Sequence (96 aa):
DKRFWDHEGVDVLALARAAGQFATSGHIVSGGSTLSMQLARLIEPRESRSLGSKIKQMLRAIQIERRLSKRDILERYLTLAPYGGNLEGVRAASLA

Radius of gyration: 14.7 Å; chains: 1; bounding box: 29×35×38 Å

Foldseek 3Di:
DVVLVPDQLFDPVLVVVQVVCCVVPVDRPDDRGHLLLVLLCLVPPDPDPDVVVVVVSSVNSNVCSVPDPSVRSVVSSVV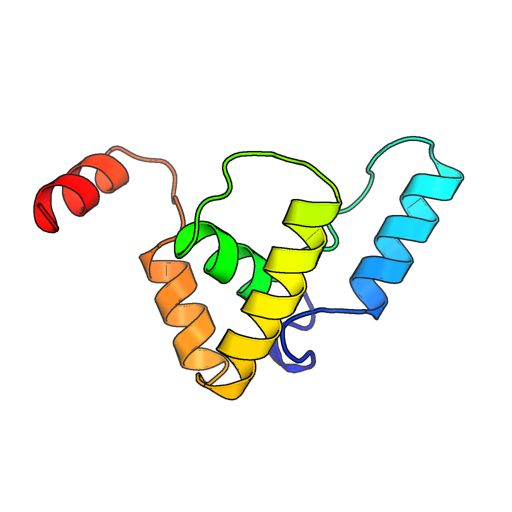RPDPDDPVVVVVVVVVD

Secondary structure (DSSP, 8-state):
-TTTTTSBSB-HHHHHHHHHHHHHHSS--S----HHHHHHHHHS--S---HHHHHHHHHHHHHHHTTS-HHHHHHHHHHH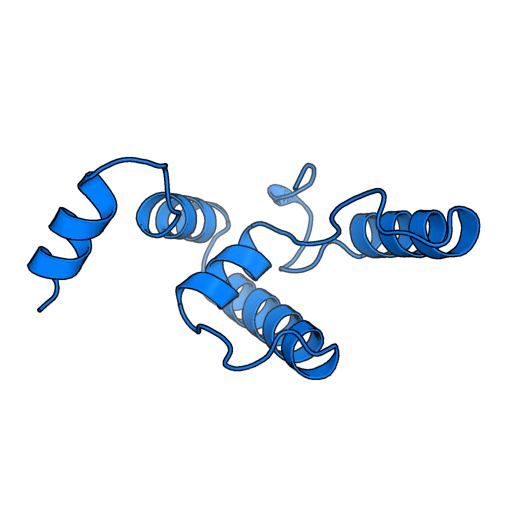S--SSTHHHHHHHHT-